Protein AF-A0AAX0QSQ2-F1 (afdb_monomer_lite)

Foldseek 3Di:
DPLDFDKDKDQFLVRCCVVPVVVSVQCCVPPNDDPRRRFMKIKGAALLSVLSCCCCCNVVVCVVVQVVVVVDPDDRVVVVDPSVVVSVVCVVPDDPQFWDQDPSRMIMGTPPGD

pLDDT: mean 90.53, std 11.72, range [43.16, 98.25]

Radius of gyration: 15.43 Å; chains: 1; bounding box: 41×26×38 Å

Secondary structure (DSSP, 8-state):
-------EEESSHHHHHHH-HHHHHHHHHHH-SSGGGGS-EEEESSHHHHHHHHHHTSSS-THHHHHHHTTSS---GGGG--HHHHHHHHHHHS-TTTEEE-TTS-EEEESS--

Structure (mmCIF, N/CA/C/O backbone):
data_AF-A0AAX0QSQ2-F1
#
_entry.id   AF-A0AAX0QSQ2-F1
#
loop_
_atom_site.group_PDB
_atom_site.id
_atom_site.type_symbol
_atom_site.label_atom_id
_atom_site.label_alt_id
_atom_site.label_comp_id
_atom_site.label_asym_id
_atom_site.label_entity_id
_atom_site.label_seq_id
_atom_site.pdbx_PDB_ins_code
_atom_site.Cartn_x
_atom_site.Cartn_y
_atom_site.Cartn_z
_atom_site.occupancy
_atom_site.B_iso_or_equiv
_atom_site.auth_seq_id
_atom_site.auth_comp_id
_atom_site.auth_asym_id
_atom_site.auth_atom_id
_atom_site.pdbx_PDB_model_num
ATOM 1 N N . MET A 1 1 ? 17.345 10.536 -12.422 1.00 43.16 1 MET A N 1
ATOM 2 C CA . MET A 1 1 ? 15.904 10.396 -12.156 1.00 43.16 1 MET A CA 1
ATOM 3 C C . MET A 1 1 ? 15.783 9.648 -10.852 1.00 43.16 1 MET A C 1
ATOM 5 O O . MET A 1 1 ? 16.484 8.659 -10.689 1.00 43.16 1 MET A O 1
ATOM 9 N N . LEU A 1 2 ? 15.026 10.182 -9.898 1.00 48.75 2 LEU A N 1
ATOM 10 C CA . LEU A 1 2 ? 14.537 9.368 -8.790 1.00 48.75 2 LEU A CA 1
ATOM 11 C C . LEU A 1 2 ? 13.422 8.509 -9.393 1.00 48.75 2 LEU A C 1
ATOM 13 O O . LEU A 1 2 ? 12.669 9.011 -10.223 1.00 48.75 2 LEU A O 1
ATOM 17 N N . TYR A 1 3 ? 13.364 7.226 -9.070 1.00 58.16 3 TYR A N 1
ATOM 18 C CA . TYR A 1 3 ? 12.226 6.401 -9.460 1.00 58.16 3 TYR A CA 1
ATOM 19 C C . TYR A 1 3 ? 11.054 6.872 -8.607 1.00 58.16 3 TYR A C 1
ATOM 21 O O . TYR A 1 3 ? 11.023 6.635 -7.403 1.00 58.16 3 TYR A O 1
ATOM 29 N N . GLU A 1 4 ? 10.179 7.680 -9.197 1.00 72.38 4 GLU A N 1
ATOM 30 C CA . GLU A 1 4 ? 9.130 8.388 -8.468 1.00 72.38 4 GLU A CA 1
ATOM 31 C C . GLU A 1 4 ? 7.887 7.505 -8.378 1.00 72.38 4 GLU A C 1
ATOM 33 O O . GLU A 1 4 ? 6.937 7.690 -9.128 1.00 72.38 4 GLU A O 1
ATOM 38 N N . TYR A 1 5 ? 7.899 6.544 -7.456 1.00 89.75 5 TYR A N 1
ATOM 39 C CA . TYR A 1 5 ? 6.645 6.088 -6.865 1.00 89.75 5 TYR A CA 1
ATOM 40 C C . TYR A 1 5 ? 6.304 6.990 -5.682 1.00 89.75 5 TYR A C 1
ATOM 42 O O . TYR A 1 5 ? 7.184 7.451 -4.945 1.00 89.75 5 TYR A O 1
ATOM 50 N N . GLU A 1 6 ? 5.017 7.237 -5.465 1.00 94.56 6 GLU A N 1
ATOM 51 C CA . GLU A 1 6 ? 4.561 7.928 -4.268 1.00 94.56 6 GLU A CA 1
ATOM 52 C C . GLU A 1 6 ? 4.234 6.918 -3.160 1.00 94.56 6 GLU A C 1
ATOM 54 O O . GLU A 1 6 ? 3.382 6.043 -3.304 1.00 94.56 6 GLU A O 1
ATOM 59 N N . MET A 1 7 ? 4.874 7.078 -2.002 1.00 95.31 7 MET A N 1
ATOM 60 C CA . MET A 1 7 ? 4.515 6.358 -0.783 1.00 95.31 7 MET A CA 1
ATOM 61 C C . MET A 1 7 ? 4.363 7.350 0.365 1.00 95.31 7 MET A C 1
ATOM 63 O O . MET A 1 7 ? 5.247 8.166 0.634 1.00 95.31 7 MET A O 1
ATOM 67 N N . LYS A 1 8 ? 3.230 7.282 1.064 1.00 97.19 8 LYS A N 1
ATOM 68 C CA . LYS A 1 8 ? 2.972 8.081 2.264 1.00 97.19 8 LYS A CA 1
ATOM 69 C C . LYS A 1 8 ? 3.083 7.195 3.492 1.00 97.19 8 LYS A C 1
ATOM 71 O O . LYS A 1 8 ? 2.378 6.195 3.591 1.00 97.19 8 LYS A O 1
ATOM 76 N N . THR A 1 9 ? 3.909 7.613 4.438 1.00 97.19 9 THR A N 1
ATOM 77 C CA . THR A 1 9 ? 4.090 6.922 5.715 1.00 97.19 9 THR A CA 1
ATOM 78 C C . THR A 1 9 ? 3.314 7.634 6.818 1.00 97.19 9 THR A C 1
ATOM 80 O O . THR A 1 9 ? 3.321 8.866 6.902 1.00 97.19 9 THR A O 1
ATOM 83 N N . PHE A 1 10 ? 2.656 6.857 7.670 1.00 97.94 10 PHE A N 1
ATOM 84 C CA . PHE A 1 10 ? 1.930 7.323 8.847 1.00 97.94 10 PHE A CA 1
ATOM 85 C C . PHE A 1 10 ? 2.436 6.558 10.053 1.00 97.94 10 PHE A C 1
ATOM 87 O O . PHE A 1 10 ? 2.510 5.337 10.010 1.00 97.94 10 PHE A O 1
ATOM 94 N N . LYS A 1 11 ? 2.726 7.256 11.149 1.00 97.38 11 LYS A N 1
ATOM 95 C CA . LYS A 1 11 ? 3.285 6.619 12.351 1.00 97.38 11 LYS A CA 1
ATOM 96 C C . LYS A 1 11 ? 2.331 5.638 13.031 1.00 97.38 11 LYS A C 1
ATOM 98 O O . LYS A 1 11 ? 2.785 4.836 13.833 1.00 97.38 11 LYS A O 1
ATOM 103 N N . ASN A 1 12 ? 1.029 5.814 12.813 1.00 97.31 12 ASN A N 1
ATOM 104 C CA . ASN A 1 12 ? -0.059 5.026 13.384 1.00 97.31 12 ASN A CA 1
ATOM 105 C C . ASN A 1 12 ? -1.382 5.353 12.678 1.00 97.31 12 ASN A C 1
ATOM 107 O O . ASN A 1 12 ? -1.470 6.283 11.860 1.00 97.31 12 ASN A O 1
ATOM 111 N N . ALA A 1 13 ? -2.438 4.622 13.033 1.00 96.56 13 ALA A N 1
ATOM 112 C CA . ALA A 1 13 ? -3.754 4.814 12.445 1.00 96.56 13 ALA A CA 1
ATOM 113 C C . ALA A 1 13 ? -4.403 6.160 12.801 1.00 96.56 13 ALA A C 1
ATOM 115 O O . ALA A 1 13 ? -5.202 6.659 12.01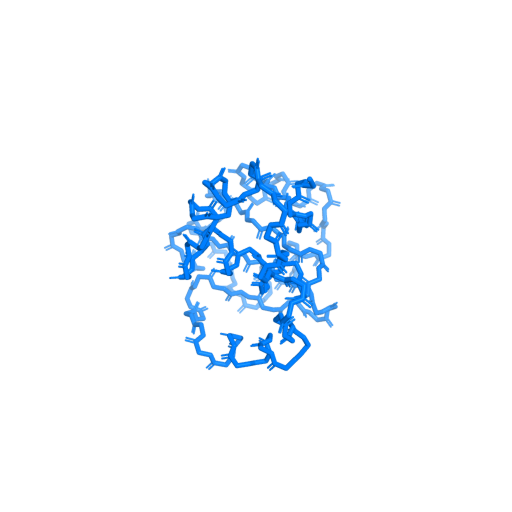3 1.00 96.56 13 ALA A O 1
ATOM 116 N N . GLU A 1 14 ? -4.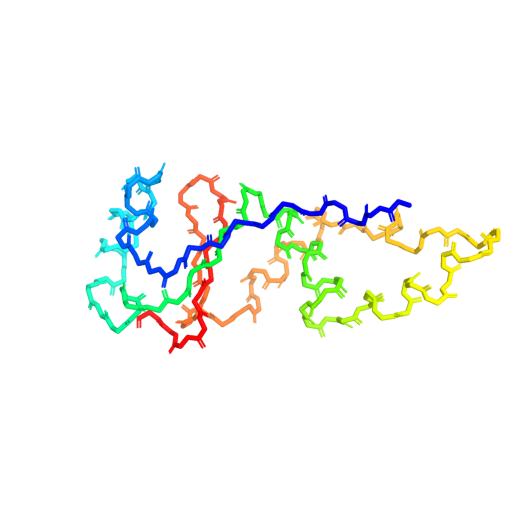040 6.809 13.913 1.00 97.75 14 GLU A N 1
ATOM 117 C CA . GLU A 1 14 ? -4.545 8.154 14.235 1.00 97.75 14 GLU A CA 1
ATOM 118 C C . GLU A 1 14 ? -4.001 9.221 13.266 1.00 97.75 14 GLU A C 1
ATOM 120 O O . GLU A 1 14 ? -4.739 10.118 12.837 1.00 97.75 14 GLU A O 1
ATOM 125 N N . GLU A 1 15 ? -2.740 9.104 12.835 1.00 98.25 15 GLU A N 1
ATOM 126 C CA . GLU A 1 15 ? -2.198 9.977 11.789 1.00 98.25 15 GLU A CA 1
ATOM 127 C C . GLU A 1 15 ? -2.878 9.716 10.433 1.00 98.25 15 GLU A C 1
ATOM 129 O O . GLU A 1 15 ? -3.251 10.670 9.735 1.00 98.25 15 GLU A O 1
ATOM 134 N N . LEU A 1 16 ? -3.105 8.441 10.085 1.00 97.69 16 LEU A N 1
ATOM 135 C CA . LEU A 1 16 ? -3.852 8.060 8.883 1.00 97.69 16 LEU A CA 1
ATOM 136 C C . LEU A 1 16 ? -5.281 8.611 8.924 1.00 97.69 16 LEU A C 1
ATOM 138 O O . LEU A 1 16 ? -5.712 9.249 7.973 1.00 97.69 16 LEU A O 1
ATOM 142 N N . LYS A 1 17 ? -6.004 8.434 10.027 1.00 98.06 17 LYS A N 1
ATOM 143 C CA . LYS A 1 17 ? -7.374 8.924 10.238 1.00 98.06 17 LYS A CA 1
ATOM 144 C C . LYS A 1 17 ? -7.485 10.434 10.102 1.00 98.06 17 LYS A C 1
ATOM 146 O O . LYS A 1 17 ? -8.450 10.926 9.523 1.00 98.06 17 LYS A O 1
ATOM 151 N N . THR A 1 18 ? -6.494 11.169 10.601 1.00 98.00 18 THR A N 1
ATOM 152 C CA . THR A 1 18 ? -6.474 12.634 10.517 1.00 98.00 18 THR A CA 1
ATOM 153 C C . THR A 1 18 ? -6.371 13.118 9.067 1.00 98.00 18 THR A C 1
ATOM 155 O O . THR A 1 18 ? -7.037 14.083 8.693 1.00 98.00 18 THR A O 1
ATOM 158 N N . LYS A 1 19 ? -5.552 12.457 8.238 1.00 97.44 19 LYS A N 1
ATOM 159 C CA . LYS A 1 19 ? -5.286 12.870 6.846 1.00 97.44 19 LYS A CA 1
ATOM 160 C C . LYS A 1 19 ? -6.200 12.188 5.813 1.00 97.44 19 LYS A C 1
ATOM 162 O O . LYS A 1 19 ? -6.567 12.804 4.817 1.00 97.44 19 LYS A O 1
ATOM 167 N N . TYR A 1 20 ? -6.577 10.938 6.060 1.00 97.81 20 TYR A N 1
ATOM 168 C CA . TYR A 1 20 ? -7.318 10.035 5.174 1.00 97.81 20 TYR A CA 1
ATOM 169 C C . TYR A 1 20 ? -8.422 9.278 5.943 1.00 97.81 20 TYR A C 1
ATOM 171 O O . TYR A 1 20 ? -8.419 8.044 6.000 1.00 97.81 20 TYR A O 1
ATOM 179 N N . PRO A 1 21 ? -9.424 9.982 6.508 1.00 97.69 21 PRO A N 1
ATOM 180 C CA . PRO A 1 21 ? -10.461 9.360 7.336 1.00 97.69 21 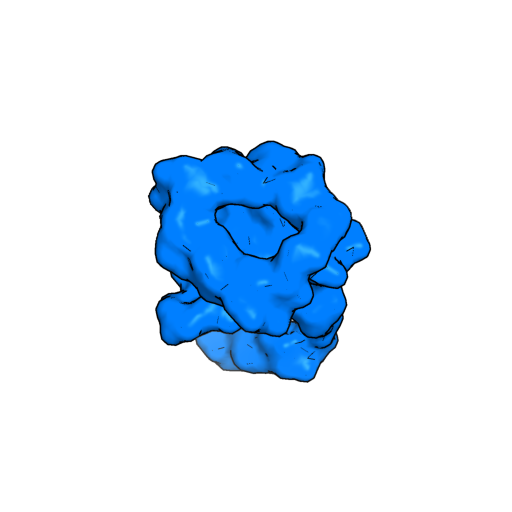PRO A CA 1
ATOM 181 C C . PRO A 1 21 ? -11.282 8.297 6.592 1.00 97.69 21 PRO A C 1
ATOM 183 O O . PRO A 1 21 ? -11.750 7.344 7.208 1.00 97.69 21 PRO A O 1
ATOM 186 N N . LYS A 1 22 ? -11.446 8.426 5.265 1.00 98.06 22 LYS A N 1
ATOM 187 C CA . LYS A 1 22 ? -12.137 7.421 4.439 1.00 98.06 22 LYS A CA 1
ATOM 188 C C . LYS A 1 22 ? -11.399 6.077 4.456 1.00 98.06 22 LYS A C 1
ATOM 190 O O . LYS A 1 22 ? -12.043 5.054 4.655 1.00 98.06 22 LYS A O 1
ATOM 195 N N . ILE A 1 23 ? -10.073 6.099 4.301 1.00 97.88 23 ILE A N 1
ATOM 196 C CA . ILE A 1 23 ? -9.230 4.895 4.305 1.00 97.88 23 ILE A CA 1
ATOM 197 C C . ILE A 1 23 ? -9.226 4.266 5.698 1.00 97.88 23 ILE A C 1
ATOM 199 O O . ILE A 1 23 ? -9.455 3.069 5.817 1.00 97.88 23 ILE A O 1
ATOM 203 N N . TYR A 1 24 ? -9.047 5.070 6.753 1.00 98.06 24 TYR A N 1
ATOM 204 C CA . TYR A 1 24 ? -9.097 4.568 8.131 1.00 98.06 24 TYR A CA 1
ATOM 205 C C . TYR A 1 24 ? -10.419 3.850 8.437 1.00 98.06 24 TYR A C 1
ATOM 207 O O . TYR A 1 24 ? -10.413 2.725 8.927 1.00 98.06 24 TYR A O 1
ATOM 215 N N . ASN A 1 25 ? -11.555 4.471 8.103 1.00 98.12 25 ASN A N 1
ATOM 216 C CA . ASN A 1 25 ? -12.865 3.870 8.350 1.00 98.12 25 ASN A CA 1
ATOM 217 C C . ASN A 1 25 ? -13.086 2.590 7.532 1.00 98.12 25 ASN A C 1
ATOM 219 O O . ASN A 1 25 ? -13.781 1.691 7.995 1.00 98.12 25 ASN A O 1
ATOM 223 N N . GLU A 1 26 ? -12.524 2.506 6.325 1.00 97.81 26 GLU A N 1
ATOM 224 C CA . GLU A 1 26 ? -12.571 1.285 5.524 1.00 97.81 26 GLU A CA 1
ATOM 225 C C . GLU A 1 26 ? -11.760 0.160 6.173 1.00 97.81 26 GLU A C 1
ATOM 227 O O . GLU A 1 26 ? -12.299 -0.925 6.364 1.00 97.81 26 GLU A O 1
ATOM 232 N N . LEU A 1 27 ? -10.515 0.425 6.579 1.00 96.88 27 LEU A N 1
ATOM 233 C CA . LEU A 1 27 ? -9.679 -0.556 7.278 1.00 96.88 27 LEU A CA 1
ATOM 234 C C . LEU A 1 27 ? -10.352 -1.045 8.561 1.00 96.88 27 LEU A C 1
ATOM 236 O O . LEU A 1 27 ? -10.473 -2.246 8.766 1.00 96.88 27 LEU A O 1
ATOM 240 N N . LEU A 1 28 ? -10.886 -0.131 9.375 1.00 97.62 28 LEU A N 1
ATOM 241 C CA . LEU A 1 28 ? -11.605 -0.492 10.595 1.00 97.62 28 LEU A CA 1
ATOM 242 C C . LEU A 1 28 ? -12.843 -1.362 10.310 1.00 97.62 28 LEU A C 1
ATOM 244 O O . LEU A 1 28 ? -13.174 -2.236 11.108 1.00 97.62 28 LEU A O 1
ATOM 248 N N . ALA A 1 29 ? -13.531 -1.143 9.186 1.00 97.56 29 ALA A N 1
ATOM 249 C CA . ALA A 1 29 ? -14.705 -1.926 8.807 1.00 97.56 29 ALA A CA 1
ATOM 250 C C . ALA A 1 29 ? -14.350 -3.317 8.255 1.00 97.56 29 ALA A C 1
ATOM 252 O O . ALA A 1 29 ? -15.063 -4.276 8.540 1.00 97.56 29 ALA A O 1
ATOM 253 N N . GLU A 1 30 ? -13.282 -3.424 7.460 1.00 96.50 30 GLU A N 1
ATOM 254 C CA . GLU A 1 30 ? -12.888 -4.663 6.771 1.00 96.50 30 GLU A CA 1
ATOM 255 C C . GLU A 1 30 ? -11.969 -5.549 7.632 1.00 96.50 30 GLU A C 1
ATOM 257 O O . GLU A 1 30 ? -12.031 -6.774 7.545 1.00 96.50 30 GLU A O 1
ATOM 262 N N . LYS A 1 31 ? -11.120 -4.942 8.468 1.00 95.31 31 LYS A N 1
ATOM 263 C CA . LYS A 1 31 ? -10.115 -5.632 9.293 1.00 95.31 31 LYS A CA 1
ATOM 264 C C . LYS A 1 31 ? -10.448 -5.637 10.787 1.00 95.31 31 LYS A C 1
ATOM 266 O O . LYS A 1 31 ? -10.015 -6.530 11.506 1.00 95.31 31 LYS A O 1
ATOM 271 N N . GLY A 1 32 ? -11.271 -4.695 11.249 1.00 95.75 32 GLY A N 1
ATOM 272 C CA . GLY A 1 32 ? -11.524 -4.488 12.674 1.00 95.75 32 GLY A CA 1
ATOM 273 C C . GLY A 1 32 ? -10.421 -3.675 13.357 1.00 95.75 32 GLY A C 1
ATOM 274 O O . GLY A 1 32 ? -9.464 -3.229 12.726 1.00 95.75 32 GLY A O 1
ATOM 275 N N . GLY A 1 33 ? -10.591 -3.437 14.659 1.00 94.38 33 GLY A N 1
ATOM 276 C CA . GLY A 1 33 ? -9.547 -2.833 15.491 1.00 94.38 33 GLY A CA 1
ATOM 277 C C . GLY A 1 33 ? -8.502 -3.873 15.891 1.00 94.38 33 GLY A C 1
ATOM 278 O O . GLY A 1 33 ? -8.841 -5.045 16.069 1.00 94.38 33 GLY A O 1
ATOM 279 N N . GLY A 1 34 ? -7.250 -3.453 16.057 1.00 92.19 34 GLY A N 1
ATOM 280 C CA . GLY A 1 34 ? -6.138 -4.373 16.291 1.00 92.19 34 GLY A CA 1
ATOM 281 C C . GLY A 1 34 ? -4.813 -3.672 16.574 1.00 92.19 34 GLY A C 1
ATOM 282 O O . GLY A 1 34 ? -4.752 -2.448 16.697 1.00 92.19 34 GLY A O 1
ATOM 283 N N . GLU A 1 35 ? -3.738 -4.455 16.688 1.00 93.81 35 GLU A N 1
ATOM 284 C CA . GLU A 1 35 ? -2.396 -3.918 16.965 1.00 93.81 35 GLU A CA 1
ATOM 285 C C . GLU A 1 35 ? -1.920 -2.969 15.860 1.00 93.81 35 GLU A C 1
ATOM 287 O O . GLU A 1 35 ? -1.283 -1.965 16.175 1.00 93.81 35 GLU A O 1
ATOM 292 N N . TRP A 1 36 ? -2.346 -3.202 14.611 1.00 95.44 36 TRP A N 1
ATOM 293 C CA . TRP A 1 36 ? -2.073 -2.348 13.451 1.00 95.44 36 TRP A CA 1
ATOM 294 C C . TRP A 1 36 ? -2.394 -0.868 13.674 1.00 95.44 36 TRP A C 1
ATOM 296 O O . TRP A 1 36 ? -1.768 -0.007 13.060 1.00 95.44 36 TRP A O 1
ATOM 306 N N . GLU A 1 37 ? -3.345 -0.543 14.560 1.00 96.62 37 GLU A N 1
ATOM 307 C CA . GLU A 1 37 ? -3.702 0.846 14.843 1.00 96.62 37 GLU A CA 1
ATOM 308 C C . GLU A 1 37 ? -2.556 1.632 15.496 1.00 96.62 37 GLU A C 1
ATOM 310 O O . GLU A 1 37 ? -2.515 2.860 15.385 1.00 96.62 37 GLU A O 1
ATOM 315 N N . ASN A 1 38 ? -1.612 0.938 16.139 1.00 96.62 38 ASN A N 1
ATOM 316 C CA . ASN A 1 38 ? -0.439 1.522 16.789 1.00 96.62 38 ASN A CA 1
ATOM 317 C C . ASN A 1 38 ? 0.831 1.460 15.930 1.00 96.62 38 ASN A C 1
ATOM 319 O O . ASN A 1 38 ? 1.849 2.020 16.335 1.00 96.62 38 ASN A O 1
ATOM 323 N N . GLU A 1 39 ? 0.769 0.804 14.772 1.00 95.56 39 GLU A N 1
ATOM 324 C CA . GLU A 1 39 ? 1.925 0.512 13.929 1.00 95.56 39 GLU A CA 1
ATOM 325 C C . GLU A 1 39 ? 2.060 1.481 12.757 1.00 95.56 39 GLU A C 1
ATOM 327 O O . GLU A 1 39 ? 1.113 2.157 12.351 1.00 95.56 39 GLU A O 1
ATOM 332 N N . GLU A 1 40 ? 3.258 1.528 12.177 1.00 97.31 40 GLU A N 1
ATOM 333 C CA . GLU A 1 40 ? 3.494 2.305 10.967 1.00 97.31 40 GLU A CA 1
ATOM 334 C C . GLU A 1 40 ? 2.683 1.749 9.785 1.00 97.31 40 GLU A C 1
ATOM 336 O O . GLU A 1 40 ? 2.629 0.541 9.539 1.00 97.31 40 GLU A O 1
ATOM 341 N N . LEU A 1 41 ? 2.058 2.661 9.041 1.00 97.88 41 LEU A N 1
ATOM 342 C CA . LEU A 1 41 ? 1.235 2.360 7.877 1.00 97.88 41 LEU A CA 1
ATOM 343 C C . LEU A 1 41 ? 1.817 3.044 6.646 1.00 97.88 41 LEU A C 1
ATOM 345 O O . LEU A 1 41 ? 2.193 4.219 6.688 1.00 97.88 41 LEU A O 1
ATOM 349 N N . PHE A 1 42 ? 1.816 2.325 5.531 1.00 97.75 42 PHE A N 1
ATOM 350 C CA . PHE A 1 42 ? 2.267 2.820 4.236 1.00 97.75 42 PHE A CA 1
ATOM 351 C C . PHE A 1 42 ? 1.089 2.855 3.273 1.00 97.75 42 PHE A C 1
ATOM 353 O O . PHE A 1 42 ? 0.389 1.858 3.114 1.00 97.75 42 PHE A O 1
ATOM 360 N N . LEU A 1 43 ? 0.866 4.001 2.636 1.00 98.19 43 LEU A N 1
ATOM 361 C CA . LEU A 1 43 ? -0.162 4.196 1.619 1.00 98.19 43 LEU A CA 1
ATOM 362 C C . LEU A 1 43 ? 0.494 4.480 0.274 1.00 98.19 43 LEU A C 1
ATOM 364 O O . LEU A 1 43 ? 1.198 5.482 0.127 1.00 98.19 43 LEU A O 1
ATOM 368 N N . PHE A 1 44 ? 0.161 3.654 -0.707 1.00 97.75 44 PHE A N 1
ATOM 369 C CA . PHE A 1 44 ? 0.448 3.873 -2.117 1.00 97.75 44 PHE A CA 1
ATOM 370 C C . PHE A 1 44 ? -0.804 4.469 -2.775 1.00 97.75 44 PHE A C 1
ATOM 372 O O . PHE A 1 44 ? -1.860 3.818 -2.775 1.00 97.75 44 PHE A O 1
ATOM 379 N N . PRO A 1 45 ? -0.748 5.718 -3.278 1.00 96.62 45 PRO A N 1
ATOM 380 C CA . PRO A 1 45 ? -1.904 6.391 -3.866 1.00 96.62 45 PRO A CA 1
ATOM 381 C C . PRO A 1 45 ? -2.476 5.671 -5.083 1.00 96.62 45 PRO A C 1
ATOM 383 O O . PRO A 1 45 ? -3.688 5.728 -5.288 1.00 96.62 45 PRO A O 1
ATOM 386 N N . THR A 1 46 ? -1.632 4.991 -5.857 1.00 95.88 46 THR A N 1
ATOM 387 C CA . THR A 1 46 ? -2.042 4.147 -6.977 1.00 95.88 46 THR A CA 1
ATOM 388 C C . THR A 1 46 ? -1.460 2.742 -6.851 1.00 95.88 46 THR A C 1
ATOM 390 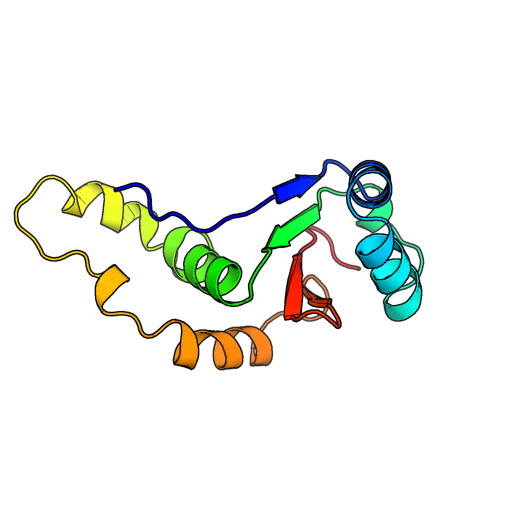O O . THR A 1 46 ? -0.465 2.504 -6.167 1.00 95.88 46 THR A O 1
ATOM 393 N N . ALA A 1 47 ? -2.079 1.785 -7.540 1.00 94.94 47 ALA A N 1
ATOM 394 C CA . ALA A 1 47 ? -1.556 0.427 -7.614 1.00 94.94 47 ALA A CA 1
ATOM 395 C C . ALA A 1 47 ? -0.224 0.357 -8.401 1.00 94.94 47 ALA A C 1
ATOM 397 O O . ALA A 1 47 ? 0.615 -0.489 -8.104 1.00 94.94 47 ALA A O 1
ATOM 398 N N . THR A 1 48 ? 0.006 1.293 -9.332 1.00 94.00 48 THR A N 1
ATOM 399 C CA . THR A 1 48 ? 1.287 1.459 -10.035 1.00 94.00 48 THR A CA 1
ATOM 400 C C . THR A 1 48 ? 2.401 1.907 -9.089 1.00 94.00 48 THR A C 1
ATOM 402 O O . THR A 1 48 ? 3.492 1.349 -9.161 1.00 94.00 48 THR A O 1
ATOM 405 N N . ASP A 1 49 ? 2.129 2.839 -8.163 1.00 96.06 49 ASP A N 1
ATOM 406 C CA . ASP A 1 49 ? 3.108 3.249 -7.138 1.00 96.06 49 ASP A CA 1
ATOM 407 C C . ASP A 1 49 ? 3.545 2.050 -6.285 1.00 96.06 49 ASP A C 1
ATOM 409 O O . ASP A 1 49 ? 4.725 1.876 -5.990 1.00 96.06 49 ASP A O 1
ATOM 413 N N . PHE A 1 50 ? 2.590 1.188 -5.921 1.00 96.44 50 PHE A N 1
ATOM 414 C CA . PHE A 1 50 ? 2.872 -0.055 -5.208 1.00 96.44 50 PHE A CA 1
ATOM 415 C C . PHE A 1 50 ? 3.773 -0.993 -6.026 1.00 96.44 50 PHE A C 1
ATOM 417 O O . PHE A 1 50 ? 4.781 -1.469 -5.511 1.00 96.44 50 PHE A O 1
ATOM 424 N N . ALA A 1 51 ? 3.467 -1.230 -7.303 1.00 95.94 51 ALA A N 1
ATOM 425 C CA . ALA A 1 51 ? 4.291 -2.106 -8.136 1.00 95.94 51 ALA A CA 1
ATOM 426 C C . ALA A 1 51 ? 5.707 -1.552 -8.354 1.00 95.94 51 ALA A C 1
ATOM 428 O O . ALA A 1 51 ? 6.682 -2.299 -8.292 1.00 95.94 51 ALA A O 1
ATOM 429 N N . GLN A 1 52 ? 5.838 -0.242 -8.559 1.00 94.81 52 GLN A N 1
ATOM 430 C CA . GLN A 1 52 ? 7.136 0.425 -8.649 1.00 9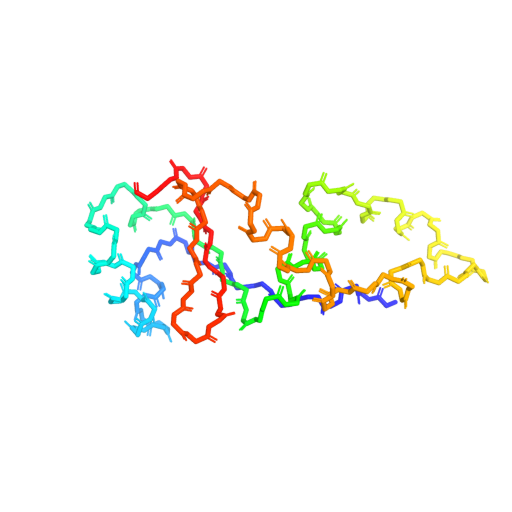4.81 52 GLN A CA 1
ATOM 431 C C . GLN A 1 52 ? 7.930 0.303 -7.344 1.00 94.81 52 GLN A C 1
ATOM 433 O O . GLN A 1 52 ? 9.122 -0.002 -7.396 1.00 94.81 52 GLN A O 1
ATOM 438 N N . TYR A 1 53 ? 7.281 0.461 -6.185 1.00 94.69 53 TYR A N 1
ATOM 439 C CA . TYR A 1 53 ? 7.903 0.208 -4.885 1.00 94.69 53 TYR A CA 1
ATOM 440 C C . TYR A 1 53 ? 8.394 -1.237 -4.759 1.00 94.69 53 TYR A C 1
ATOM 442 O O . TYR A 1 53 ? 9.546 -1.448 -4.391 1.00 94.69 53 TYR A O 1
ATOM 450 N N . GLU A 1 54 ? 7.571 -2.234 -5.096 1.00 95.12 54 GLU A N 1
ATOM 451 C CA . GLU A 1 54 ? 7.962 -3.647 -4.995 1.00 95.12 54 GLU A CA 1
ATOM 452 C C . GLU A 1 54 ? 9.151 -3.991 -5.900 1.00 95.12 54 GLU A C 1
ATOM 454 O O . GLU A 1 54 ? 10.036 -4.764 -5.525 1.00 95.12 54 GLU A O 1
ATOM 459 N N . VAL A 1 55 ? 9.210 -3.377 -7.083 1.00 93.88 55 VAL A N 1
ATOM 460 C CA . VAL A 1 55 ? 10.341 -3.511 -8.003 1.00 93.88 55 VAL A CA 1
ATOM 461 C C . VAL A 1 55 ? 11.595 -2.819 -7.461 1.00 93.88 55 VAL A C 1
ATOM 463 O O . VAL A 1 55 ? 12.689 -3.386 -7.533 1.00 93.88 55 VAL A O 1
ATOM 466 N N . PHE A 1 56 ? 11.463 -1.607 -6.919 1.00 91.38 56 PHE A N 1
ATOM 467 C CA . PHE A 1 56 ? 12.599 -0.787 -6.504 1.00 91.38 56 PHE A CA 1
ATOM 468 C C . PHE A 1 56 ? 13.138 -1.165 -5.114 1.00 91.38 56 PHE A C 1
ATOM 470 O O . PHE A 1 56 ? 14.320 -1.482 -4.988 1.00 91.38 56 PHE A O 1
ATOM 477 N N . GLU A 1 57 ? 12.297 -1.177 -4.079 1.00 91.12 57 GLU A N 1
ATOM 478 C CA . GLU A 1 57 ? 12.700 -1.415 -2.680 1.00 91.12 57 GLU A CA 1
ATOM 479 C C . GLU A 1 57 ? 12.099 -2.678 -2.054 1.00 91.12 57 GLU A C 1
ATOM 481 O O . GLU A 1 57 ? 12.659 -3.186 -1.083 1.00 91.12 57 GLU A O 1
ATOM 486 N N . GLY A 1 58 ? 10.968 -3.167 -2.567 1.00 91.94 58 GLY A N 1
ATOM 487 C CA . GLY A 1 58 ? 10.268 -4.330 -2.024 1.00 91.94 58 GLY A CA 1
ATOM 488 C C . GLY A 1 58 ? 10.829 -5.657 -2.534 1.00 91.94 58 GLY A C 1
ATOM 489 O O . GLY A 1 58 ? 12.036 -5.895 -2.487 1.00 91.94 58 GLY A O 1
ATOM 490 N N . TRP A 1 59 ? 9.956 -6.557 -2.987 1.00 92.75 59 TRP A N 1
ATOM 491 C CA . TRP A 1 59 ? 10.312 -7.943 -3.318 1.00 92.75 59 TRP A CA 1
ATOM 492 C C . TRP A 1 59 ? 11.491 -8.119 -4.270 1.00 92.75 59 TRP A C 1
ATOM 494 O O . TRP A 1 59 ? 12.294 -9.033 -4.071 1.00 92.75 59 TRP A O 1
ATOM 504 N N . TYR A 1 60 ? 11.604 -7.286 -5.304 1.00 91.88 60 TYR A N 1
ATOM 505 C CA . TYR A 1 60 ? 12.682 -7.440 -6.281 1.00 91.88 60 TYR A CA 1
ATOM 506 C C . TYR A 1 60 ? 13.944 -6.675 -5.883 1.00 91.88 60 TYR A C 1
ATOM 508 O O . TYR A 1 60 ? 15.035 -7.052 -6.312 1.00 91.88 60 TYR A O 1
ATOM 516 N N . GLY A 1 61 ? 13.811 -5.621 -5.068 1.00 88.25 61 GLY A N 1
ATOM 517 C CA . GLY A 1 61 ? 14.936 -4.859 -4.521 1.00 88.25 61 GLY A CA 1
ATOM 518 C C . GLY A 1 61 ? 15.913 -4.336 -5.580 1.00 88.25 61 GLY A C 1
ATOM 519 O O . GLY A 1 61 ? 17.118 -4.247 -5.324 1.00 88.25 61 GLY A O 1
ATOM 520 N N . LEU A 1 62 ? 15.435 -4.026 -6.791 1.00 87.19 62 LEU A N 1
ATOM 521 C CA . LEU A 1 62 ? 16.301 -3.656 -7.913 1.00 87.19 62 LEU A CA 1
ATOM 522 C C . LEU A 1 62 ? 16.903 -2.256 -7.771 1.00 87.19 62 LEU A C 1
ATOM 524 O O . LEU A 1 62 ? 17.841 -1.917 -8.495 1.00 87.19 62 LEU A O 1
ATOM 528 N N . GLY A 1 63 ? 16.418 -1.445 -6.831 1.00 80.25 63 GLY A N 1
ATOM 529 C CA . GLY A 1 63 ? 16.890 -0.084 -6.611 1.00 80.25 63 GLY A CA 1
ATOM 530 C C . GLY A 1 63 ? 18.362 0.000 -6.221 1.00 80.25 63 GLY A C 1
ATOM 531 O O . GLY A 1 63 ? 19.046 0.957 -6.589 1.00 80.25 63 GLY A O 1
ATOM 532 N N . TYR A 1 64 ? 18.896 -1.043 -5.576 1.00 73.31 64 TYR A N 1
ATOM 533 C CA . TYR A 1 64 ? 20.334 -1.152 -5.336 1.00 73.31 64 TYR A CA 1
ATOM 534 C C . TYR A 1 64 ? 21.130 -1.168 -6.654 1.00 73.31 64 TYR A C 1
ATOM 536 O O . TYR A 1 64 ? 22.074 -0.397 -6.812 1.00 73.31 64 TYR A O 1
ATOM 544 N N . PHE A 1 65 ? 20.698 -1.965 -7.637 1.00 72.00 65 PHE A N 1
ATOM 545 C CA . PHE A 1 65 ? 21.339 -2.047 -8.955 1.00 72.00 65 PHE A CA 1
ATOM 546 C C . PHE A 1 65 ? 21.099 -0.791 -9.800 1.00 72.00 65 PHE A C 1
ATOM 548 O O . PHE A 1 65 ? 21.977 -0.362 -10.547 1.00 72.00 65 PHE A O 1
ATOM 555 N N . ALA A 1 66 ? 19.934 -0.159 -9.657 1.00 68.25 66 ALA A N 1
ATOM 556 C CA . ALA A 1 66 ? 19.591 1.076 -10.359 1.00 68.25 66 ALA A CA 1
ATOM 557 C C . ALA A 1 66 ? 20.576 2.215 -10.063 1.00 68.25 66 ALA A C 1
ATOM 559 O O . ALA A 1 66 ? 21.006 2.945 -10.961 1.00 68.25 66 ALA A O 1
ATOM 560 N N . ASN A 1 67 ? 20.965 2.348 -8.794 1.00 64.69 67 ASN A N 1
ATOM 561 C CA . ASN A 1 67 ? 21.902 3.373 -8.343 1.00 64.69 67 ASN A CA 1
ATOM 562 C C . ASN A 1 67 ? 23.331 3.129 -8.858 1.00 64.69 67 ASN A C 1
ATOM 564 O O . ASN A 1 67 ? 24.079 4.086 -9.041 1.00 64.69 67 ASN A O 1
ATOM 568 N N . GLU A 1 68 ? 23.701 1.879 -9.152 1.00 63.78 68 GLU A N 1
ATOM 569 C CA . GLU A 1 68 ? 24.998 1.547 -9.758 1.00 63.78 68 GLU A CA 1
ATOM 570 C C . GLU A 1 68 ? 25.010 1.733 -11.286 1.00 63.78 68 GLU A C 1
ATOM 572 O O . GLU A 1 68 ? 26.041 2.082 -11.862 1.00 63.78 68 GLU A O 1
ATOM 577 N N . ILE A 1 69 ? 23.866 1.542 -11.953 1.00 60.69 69 ILE A N 1
ATOM 578 C CA . ILE A 1 69 ? 23.732 1.619 -13.421 1.00 60.69 69 ILE A CA 1
ATOM 579 C C . ILE A 1 69 ? 23.481 3.060 -13.906 1.00 60.69 69 ILE A C 1
ATOM 581 O O . ILE A 1 69 ? 23.934 3.441 -14.989 1.00 60.69 69 ILE A O 1
ATOM 585 N N . SER A 1 70 ? 22.827 3.893 -13.090 1.00 57.31 70 SER A N 1
ATOM 586 C CA . SER A 1 70 ? 22.422 5.274 -13.421 1.00 57.31 70 SER A CA 1
ATOM 587 C C . SER A 1 70 ? 23.570 6.282 -13.614 1.00 57.31 70 SER A C 1
ATOM 589 O O . SER A 1 70 ? 23.326 7.436 -13.967 1.00 57.31 70 SER A O 1
ATOM 591 N N . GLY A 1 71 ? 24.828 5.862 -13.446 1.00 55.84 71 GLY A N 1
ATOM 592 C CA . GLY A 1 71 ? 26.016 6.675 -13.731 1.00 55.84 71 GLY A CA 1
ATOM 593 C C . GLY A 1 71 ? 26.486 6.677 -15.197 1.00 55.84 71 GLY A C 1
ATOM 594 O O . GLY A 1 71 ? 27.482 7.336 -15.499 1.00 55.84 71 GLY A O 1
ATOM 595 N N . GLY A 1 72 ? 25.833 5.935 -16.103 1.00 66.25 72 GLY A N 1
ATOM 596 C CA . GLY A 1 72 ? 26.272 5.749 -17.497 1.00 66.25 72 GLY A CA 1
ATOM 597 C C . GLY A 1 72 ? 25.237 6.110 -18.575 1.00 66.25 72 GLY A C 1
ATOM 598 O O . GLY A 1 72 ? 24.186 6.667 -18.294 1.00 66.25 72 GLY A O 1
ATOM 599 N N . ASN A 1 73 ? 25.531 5.753 -19.834 1.00 72.75 73 ASN A N 1
ATOM 600 C CA . ASN A 1 73 ? 24.613 5.863 -20.989 1.00 72.75 73 ASN A CA 1
ATOM 601 C C . ASN A 1 73 ? 23.692 4.631 -21.144 1.00 72.75 73 ASN A C 1
ATOM 603 O O . ASN A 1 73 ? 23.164 4.384 -22.230 1.00 72.75 73 ASN A O 1
ATOM 607 N N . ALA A 1 74 ? 23.593 3.789 -20.114 1.00 77.06 74 ALA A N 1
ATOM 608 C CA . ALA A 1 74 ? 22.761 2.597 -20.167 1.00 77.06 74 ALA A CA 1
ATOM 609 C C . ALA A 1 74 ? 21.277 3.004 -20.125 1.00 77.06 74 ALA A C 1
ATOM 611 O O . ALA A 1 74 ? 20.938 3.921 -19.376 1.00 77.06 74 ALA A O 1
ATOM 612 N N . PRO A 1 75 ? 20.399 2.349 -20.908 1.00 79.31 75 PRO A N 1
ATOM 613 C CA . PRO A 1 75 ? 18.962 2.543 -20.781 1.00 79.31 75 PRO A CA 1
ATOM 614 C C . PRO A 1 75 ? 18.491 2.264 -19.355 1.00 79.31 75 PRO A C 1
ATOM 616 O O . PRO A 1 75 ? 19.000 1.354 -18.693 1.00 79.31 75 PRO A O 1
ATOM 619 N N . ASP A 1 76 ? 17.505 3.030 -18.911 1.00 79.31 76 ASP A N 1
ATOM 620 C CA . ASP A 1 76 ? 16.842 2.802 -17.640 1.00 79.31 76 ASP A CA 1
ATOM 621 C C . ASP A 1 76 ? 15.979 1.535 -17.747 1.00 79.31 76 ASP A C 1
ATOM 623 O O . ASP A 1 76 ? 14.996 1.505 -18.484 1.00 79.31 76 ASP A O 1
ATOM 627 N N . LEU A 1 77 ? 16.364 0.464 -17.043 1.00 81.38 77 LEU A N 1
ATOM 628 C CA . LEU A 1 77 ? 15.660 -0.821 -17.092 1.00 81.38 77 LEU A CA 1
ATOM 629 C C . LEU A 1 77 ? 14.200 -0.706 -16.631 1.00 81.38 77 LEU A C 1
ATOM 631 O O . LEU A 1 77 ? 13.350 -1.457 -17.106 1.00 81.38 77 LEU A O 1
ATOM 635 N N . PHE A 1 78 ? 13.897 0.225 -15.730 1.00 84.69 78 PHE A N 1
ATOM 636 C CA . PHE A 1 78 ? 12.567 0.356 -15.148 1.00 84.69 78 PHE A CA 1
ATOM 637 C C . PHE A 1 78 ? 11.580 0.999 -16.128 1.00 84.69 78 PHE A C 1
ATOM 639 O O . PHE A 1 78 ? 10.382 0.791 -15.973 1.00 84.69 78 PHE A O 1
ATOM 646 N N . GLU A 1 79 ? 12.057 1.700 -17.166 1.00 85.62 79 GLU A N 1
ATOM 647 C CA . GLU A 1 79 ? 11.220 2.179 -18.280 1.00 85.62 79 GLU A CA 1
ATOM 648 C C . GLU A 1 79 ? 10.718 1.039 -19.187 1.00 85.62 79 GLU A C 1
ATOM 650 O O . GLU A 1 79 ? 9.812 1.246 -19.991 1.00 85.62 79 GLU A O 1
ATOM 655 N N . TYR A 1 80 ? 11.285 -0.168 -19.071 1.00 89.94 80 TYR A N 1
ATOM 656 C CA . TYR A 1 80 ? 10.900 -1.343 -19.867 1.00 89.94 80 TYR A CA 1
ATOM 657 C C . TYR A 1 80 ? 9.993 -2.318 -19.112 1.00 89.94 80 TYR A C 1
ATOM 659 O O . TYR A 1 80 ? 9.618 -3.353 -19.665 1.00 89.94 80 TYR A O 1
ATOM 667 N N . ILE A 1 81 ? 9.658 -2.022 -17.855 1.00 90.94 81 ILE A N 1
ATOM 668 C CA . ILE A 1 81 ? 8.750 -2.847 -17.060 1.00 90.94 81 ILE A CA 1
ATOM 669 C C . ILE A 1 81 ? 7.322 -2.377 -17.314 1.00 90.94 81 ILE A C 1
ATOM 671 O O . ILE A 1 81 ? 6.990 -1.210 -17.101 1.00 90.94 81 ILE A O 1
ATOM 675 N N . ASP A 1 82 ? 6.465 -3.305 -17.731 1.00 95.00 82 ASP A N 1
ATOM 676 C CA . ASP A 1 82 ? 5.030 -3.060 -17.816 1.00 95.00 82 ASP A CA 1
ATOM 677 C C . ASP A 1 82 ? 4.402 -3.176 -16.419 1.00 95.00 82 ASP A C 1
ATOM 679 O O . ASP A 1 82 ? 4.022 -4.255 -15.956 1.00 95.00 82 ASP A O 1
ATOM 683 N N . TYR A 1 83 ? 4.344 -2.050 -15.706 1.00 93.62 83 TYR A N 1
ATOM 684 C CA . TYR A 1 83 ? 3.739 -2.002 -14.376 1.00 93.62 83 TYR A CA 1
ATOM 685 C C . TYR A 1 83 ? 2.225 -2.220 -14.407 1.00 93.62 83 TYR A C 1
ATOM 687 O O . TYR A 1 83 ? 1.670 -2.660 -13.400 1.00 93.62 83 TYR A O 1
ATOM 695 N N . GLU A 1 84 ? 1.545 -1.928 -15.520 1.00 91.75 84 GLU A N 1
ATOM 696 C CA . GLU A 1 84 ? 0.102 -2.153 -15.635 1.00 91.75 84 GLU A CA 1
ATOM 697 C C . GLU A 1 84 ? -0.210 -3.652 -15.663 1.00 91.75 84 GLU A C 1
ATOM 699 O O . GLU A 1 84 ? -1.131 -4.090 -14.971 1.00 91.75 84 GLU A O 1
ATOM 704 N N . GLU A 1 85 ? 0.593 -4.445 -16.381 1.00 95.25 85 GLU A N 1
ATOM 705 C CA . GLU A 1 85 ? 0.479 -5.909 -16.391 1.00 95.25 85 GLU A CA 1
ATOM 706 C C . GLU A 1 85 ? 1.019 -6.563 -15.110 1.00 95.25 85 GLU A C 1
ATOM 708 O O . GLU A 1 85 ? 0.439 -7.535 -14.628 1.00 95.25 85 GLU A O 1
ATOM 713 N N . LEU A 1 86 ? 2.086 -6.023 -14.512 1.00 95.69 86 LEU A N 1
ATOM 714 C CA . LEU A 1 86 ? 2.688 -6.589 -13.299 1.00 95.69 86 LEU A CA 1
ATOM 715 C C . LEU A 1 86 ? 1.812 -6.399 -12.050 1.00 95.69 86 LEU A C 1
ATOM 717 O O . LEU A 1 86 ? 1.749 -7.271 -11.183 1.00 95.69 86 LEU A O 1
ATOM 721 N N . THR A 1 87 ? 1.140 -5.252 -11.929 1.00 95.75 87 THR A N 1
ATOM 722 C CA . THR A 1 87 ? 0.413 -4.870 -10.708 1.00 95.75 87 THR A CA 1
ATOM 723 C C . THR A 1 87 ? -0.645 -5.899 -10.270 1.00 95.75 87 THR A C 1
ATOM 725 O O . THR A 1 87 ? -0.657 -6.260 -9.089 1.00 95.75 87 THR A O 1
ATOM 728 N N . PRO A 1 88 ? -1.540 -6.399 -11.148 1.00 96.50 88 PRO A N 1
ATOM 729 C CA . PRO A 1 88 ? -2.514 -7.421 -10.771 1.00 96.50 88 PRO A CA 1
ATOM 730 C C . PRO A 1 88 ? -1.871 -8.706 -10.249 1.00 96.50 88 PRO A C 1
ATOM 732 O O . PRO A 1 88 ? -2.377 -9.275 -9.286 1.00 96.50 88 PRO A O 1
ATOM 735 N N . ASP A 1 89 ? -0.757 -9.143 -10.837 1.00 97.44 89 ASP A N 1
ATOM 736 C CA . ASP A 1 89 ? -0.056 -10.360 -10.417 1.00 97.44 89 ASP A CA 1
ATOM 737 C C . ASP A 1 89 ? 0.585 -10.198 -9.035 1.00 97.44 89 ASP A C 1
ATOM 739 O O . ASP A 1 89 ? 0.510 -11.112 -8.208 1.00 97.44 89 ASP A O 1
ATOM 743 N N . LEU A 1 90 ? 1.134 -9.016 -8.736 1.00 97.25 90 LEU A N 1
ATOM 744 C CA . LEU A 1 90 ? 1.618 -8.688 -7.393 1.00 97.25 90 LEU A CA 1
ATOM 745 C C . LEU A 1 90 ? 0.481 -8.710 -6.370 1.00 97.25 90 LEU A C 1
ATOM 747 O O . LEU A 1 90 ? 0.590 -9.370 -5.343 1.00 97.25 90 LEU A O 1
ATOM 751 N N . ILE A 1 91 ? -0.643 -8.056 -6.674 1.00 96.62 91 ILE A N 1
ATOM 752 C CA . ILE A 1 91 ? -1.814 -8.029 -5.784 1.00 96.62 91 ILE A CA 1
ATOM 753 C C . ILE A 1 91 ? -2.386 -9.438 -5.573 1.00 96.62 91 ILE A C 1
ATOM 755 O O . ILE A 1 91 ? -2.782 -9.784 -4.469 1.00 96.62 91 ILE A O 1
ATOM 759 N N . ASN A 1 92 ? -2.415 -10.280 -6.606 1.00 96.75 92 ASN A N 1
ATOM 760 C CA . ASN A 1 92 ? -2.932 -11.647 -6.497 1.00 96.75 92 ASN A CA 1
ATOM 761 C C . ASN A 1 92 ? -2.016 -12.589 -5.699 1.00 96.75 92 ASN A C 1
ATOM 763 O O . ASN A 1 92 ? -2.454 -13.672 -5.311 1.00 96.75 92 ASN A O 1
ATOM 767 N N . SER A 1 93 ? -0.749 -12.220 -5.504 1.00 95.88 93 SER A N 1
ATOM 768 C CA . SER A 1 93 ? 0.260 -13.054 -4.843 1.00 95.88 93 SER A CA 1
ATOM 769 C C . SER A 1 93 ? 0.706 -12.519 -3.483 1.00 95.88 93 SER A C 1
ATOM 771 O O . SER A 1 93 ? 1.482 -13.187 -2.797 1.00 95.88 93 SER A O 1
ATOM 773 N N . TRP A 1 94 ? 0.236 -11.335 -3.087 1.00 96.44 94 TRP A N 1
ATOM 774 C CA . TRP A 1 94 ? 0.658 -10.689 -1.853 1.00 96.44 94 TRP A CA 1
ATOM 775 C C . TRP A 1 94 ? 0.129 -11.379 -0.596 1.00 96.44 94 TRP A C 1
ATOM 777 O O . TRP A 1 94 ? -0.721 -12.270 -0.630 1.00 96.44 94 TRP A O 1
ATOM 787 N N . ASP A 1 95 ? 0.647 -10.945 0.544 1.00 95.19 95 ASP A N 1
ATOM 788 C CA . ASP A 1 95 ? 0.186 -11.406 1.843 1.00 95.19 95 ASP A CA 1
ATOM 789 C C . ASP A 1 95 ? -0.977 -10.529 2.342 1.00 95.19 95 ASP A C 1
ATOM 791 O O . ASP A 1 95 ? -0.780 -9.423 2.852 1.00 95.19 95 ASP A O 1
ATOM 795 N N . ASP A 1 96 ? -2.206 -11.040 2.213 1.00 95.44 96 ASP A N 1
ATOM 796 C CA . ASP A 1 96 ? -3.440 -10.376 2.666 1.00 95.44 96 ASP A CA 1
ATOM 797 C C . ASP A 1 96 ? -3.459 -10.061 4.175 1.00 95.44 96 ASP A C 1
ATOM 799 O O . ASP A 1 96 ? -4.299 -9.272 4.631 1.00 95.44 96 ASP A O 1
ATOM 803 N N . SER A 1 97 ? -2.563 -10.674 4.964 1.00 95.19 97 SER A N 1
ATOM 804 C CA . SER A 1 97 ? -2.423 -10.365 6.388 1.00 95.19 97 SER A CA 1
ATOM 805 C C . SER A 1 97 ? -1.769 -9.009 6.630 1.00 95.19 97 SER A C 1
ATOM 807 O O . SER A 1 97 ? -2.027 -8.422 7.673 1.00 95.19 97 SER A O 1
ATOM 809 N N . ILE A 1 98 ? -0.998 -8.481 5.672 1.00 95.62 98 ILE A N 1
ATOM 810 C CA . ILE A 1 98 ? -0.277 -7.204 5.795 1.00 95.62 98 ILE A CA 1
ATOM 811 C C . ILE A 1 98 ? -0.637 -6.186 4.706 1.00 95.62 98 ILE A C 1
ATOM 813 O O . ILE A 1 98 ? -0.326 -5.005 4.863 1.00 95.62 98 ILE A O 1
ATOM 817 N N . PHE A 1 99 ? -1.292 -6.613 3.621 1.00 97.38 99 PHE A N 1
ATOM 818 C CA . PHE A 1 99 ? -1.744 -5.751 2.528 1.00 97.38 99 PHE A CA 1
ATOM 819 C C . PHE A 1 99 ? -3.268 -5.617 2.479 1.00 97.38 99 PHE A C 1
ATOM 821 O O . PHE A 1 99 ? -4.022 -6.522 2.846 1.00 97.38 99 PHE A O 1
ATOM 828 N N . HIS A 1 100 ? -3.735 -4.452 2.035 1.00 97.56 100 HIS A N 1
ATOM 829 C CA . HIS A 1 100 ? -5.146 -4.167 1.800 1.00 97.56 100 HIS A CA 1
ATOM 830 C C . HIS A 1 100 ? -5.293 -3.261 0.582 1.00 97.56 100 HIS A C 1
ATOM 832 O O . HIS A 1 100 ? -4.696 -2.184 0.521 1.00 97.56 100 HIS A O 1
ATOM 838 N N . LYS A 1 101 ? -6.131 -3.673 -0.372 1.00 97.94 101 LYS A N 1
ATOM 839 C CA . LYS A 1 101 ? -6.536 -2.833 -1.499 1.00 97.94 101 LYS A CA 1
ATOM 840 C C . LYS A 1 101 ? -7.810 -2.084 -1.140 1.00 97.94 101 LYS A C 1
ATOM 842 O O . LYS A 1 101 ? -8.835 -2.710 -0.880 1.00 97.94 101 LYS A O 1
ATOM 847 N N . THR A 1 102 ? -7.763 -0.756 -1.172 1.00 97.38 102 THR A N 1
ATOM 848 C CA . THR A 1 102 ? -8.947 0.053 -0.892 1.00 97.38 102 THR A CA 1
ATOM 849 C C . THR A 1 102 ? -9.964 -0.011 -2.029 1.00 97.38 102 THR A C 1
ATOM 851 O O . THR A 1 102 ? -9.633 -0.329 -3.177 1.00 97.38 102 THR A O 1
ATOM 854 N N . LYS A 1 103 ? -11.209 0.386 -1.747 1.00 95.88 103 LYS A N 1
ATOM 855 C CA . LYS A 1 103 ? -12.272 0.517 -2.765 1.00 95.88 103 LYS A CA 1
ATOM 856 C C . LYS A 1 103 ? -11.930 1.504 -3.887 1.00 95.88 103 LYS A C 1
ATOM 858 O O . LYS A 1 103 ? -12.472 1.382 -4.983 1.00 95.88 103 LYS A O 1
ATOM 863 N N . ASP A 1 104 ? -11.008 2.433 -3.638 1.00 95.94 104 ASP A N 1
ATOM 864 C CA . ASP A 1 104 ? -10.515 3.402 -4.622 1.00 95.94 104 ASP A CA 1
ATOM 865 C C . ASP A 1 104 ? -9.220 2.929 -5.330 1.00 95.94 104 ASP A C 1
ATOM 867 O O . ASP A 1 104 ? -8.548 3.725 -5.978 1.00 95.94 104 ASP A O 1
ATOM 871 N N . ASN A 1 105 ? -8.868 1.637 -5.237 1.00 95.31 105 ASN A N 1
ATOM 872 C CA . ASN A 1 105 ? -7.653 1.023 -5.803 1.00 95.31 105 ASN A CA 1
ATOM 873 C C . ASN A 1 105 ? -6.319 1.553 -5.244 1.00 95.31 105 ASN A C 1
ATOM 875 O O . ASN A 1 105 ? -5.279 1.396 -5.885 1.00 95.31 105 ASN A O 1
ATOM 879 N N . GLN A 1 106 ? -6.334 2.136 -4.049 1.00 97.88 106 GLN A N 1
ATOM 880 C CA . GLN A 1 106 ? -5.116 2.490 -3.319 1.00 97.88 106 GLN A CA 1
ATOM 881 C C . GLN A 1 106 ? -4.632 1.270 -2.533 1.00 97.88 106 GLN A C 1
ATOM 883 O O . GLN A 1 106 ? -5.435 0.391 -2.214 1.00 97.88 106 GLN A O 1
ATOM 888 N N . ILE A 1 107 ? -3.350 1.214 -2.185 1.00 98.19 107 ILE A N 1
ATOM 889 C CA . ILE A 1 107 ? -2.791 0.083 -1.434 1.00 98.19 107 ILE A CA 1
ATOM 890 C C . ILE A 1 107 ? -2.330 0.567 -0.068 1.00 98.19 107 ILE A C 1
ATOM 892 O O . ILE A 1 107 ? -1.577 1.534 0.022 1.00 98.19 107 ILE A O 1
ATOM 896 N N . VAL A 1 108 ? -2.775 -0.107 0.990 1.00 98.00 108 VAL A N 1
ATOM 897 C CA . VAL A 1 108 ? -2.276 0.105 2.349 1.00 98.00 108 VAL A CA 1
ATOM 898 C C . VAL A 1 108 ? -1.494 -1.122 2.784 1.00 98.00 108 VAL A C 1
ATOM 900 O O . VAL A 1 108 ? -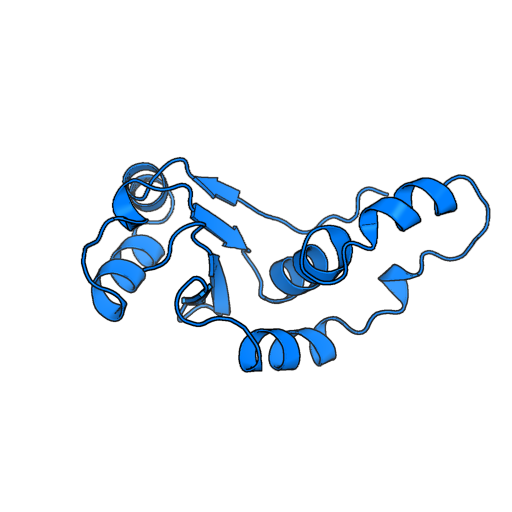1.938 -2.250 2.571 1.00 98.00 108 VAL A O 1
ATOM 903 N N . ARG A 1 109 ? -0.345 -0.893 3.415 1.00 96.56 109 ARG A N 1
ATOM 904 C CA . ARG A 1 109 ? 0.493 -1.925 4.019 1.00 96.56 109 ARG A CA 1
ATOM 905 C C . ARG A 1 109 ? 0.777 -1.602 5.484 1.00 96.56 109 ARG A C 1
ATOM 907 O O . ARG A 1 109 ? 1.034 -0.447 5.820 1.00 96.56 109 ARG A O 1
ATOM 914 N N . THR A 1 110 ? 0.793 -2.633 6.321 1.00 95.44 110 THR A N 1
ATOM 915 C CA . THR A 1 110 ? 1.307 -2.622 7.703 1.00 95.44 110 THR A CA 1
ATOM 916 C C . THR A 1 110 ? 2.564 -3.496 7.811 1.00 95.44 110 THR A C 1
ATOM 918 O O . THR A 1 110 ? 2.791 -4.382 6.986 1.00 95.44 110 THR A O 1
ATOM 921 N N . GLY A 1 111 ? 3.414 -3.236 8.807 1.00 86.62 111 GLY A N 1
ATOM 922 C CA . GLY A 1 111 ? 4.598 -4.056 9.094 1.00 86.62 111 GLY A CA 1
ATOM 923 C C . GLY A 1 111 ? 4.315 -5.333 9.897 1.00 86.62 111 GLY A C 1
ATOM 924 O O . GLY A 1 111 ? 5.098 -6.277 9.815 1.00 86.62 111 GLY A O 1
ATOM 925 N N . PHE A 1 112 ? 3.215 -5.370 10.657 1.00 83.94 112 PHE A N 1
ATOM 926 C CA . PHE A 1 112 ? 2.950 -6.413 11.664 1.00 83.94 112 PHE A CA 1
ATOM 927 C C . PHE A 1 112 ? 1.652 -7.198 11.446 1.00 83.94 112 PHE A C 1
ATOM 929 O O . PHE A 1 112 ? 1.426 -8.200 12.120 1.00 83.94 112 PHE A O 1
ATOM 936 N N . GLY A 1 113 ? 0.836 -6.778 10.483 1.00 90.88 113 GLY A N 1
ATOM 937 C CA . GLY A 1 113 ? -0.441 -7.407 10.155 1.00 90.88 113 GLY A CA 1
ATOM 938 C C . GLY A 1 113 ? -1.646 -6.580 10.581 1.00 90.88 113 GLY A C 1
ATOM 939 O O . GLY A 1 113 ? -1.486 -5.597 11.304 1.00 90.88 113 GLY A O 1
ATOM 940 N N . TRP A 1 114 ? -2.814 -6.939 10.046 1.00 92.69 114 TRP A N 1
ATOM 941 C CA . TRP A 1 114 ? -4.123 -6.366 10.372 1.00 92.69 114 TRP A CA 1
ATOM 942 C C . TRP A 1 114 ? -4.730 -6.958 11.646 1.00 92.69 114 TRP A C 1
ATOM 944 O O . TRP A 1 114 ? -4.491 -8.152 11.929 1.00 92.69 114 TRP A O 1
#

Organism: NCBI:txid53344

Sequence (114 aa):
MLYEYEMKTFKNAEELKTKYPKIYNELLAEKGGGEWENEELFLFPTATDFAQYEVFEGWYGLGYFANEISGGNAPDLFEYIDYEELTPDLINSWDDSIFHKTKDNQIVRTGFGW